Protein AF-A0A7S3HA80-F1 (afdb_monomer)

Organism: NCBI:txid89044

pLDDT: mean 84.71, std 11.65, range [43.5, 95.69]

Nearest PDB structures (foldseek):
  8s09-assembly1_D  TM=9.496E-01  e=5.237E-13  Homo sapiens
  9caq-assembly1_D  TM=9.608E-01  e=1.844E-12  Homo sapiens
  8s0d-assembly1_5  TM=9.332E-01  e=2.048E-12  Homo sapiens
  8w0f-assembly1_D  TM=9.531E-01  e=4.741E-12  Homo sapiens
  8s0a-assembly1_5  TM=9.391E-01  e=2.662E-12  Homo sapiens

Radius of gyration: 21.53 Å; Cα contacts (8 Å, |Δi|>4): 267; chains: 1; bounding box: 38×29×68 Å

InterPro domains:
  IPR012340 Nucleic acid-binding, OB-fold [G3DSA:2.40.50.140] (12-143)
  IPR012340 Nucleic acid-binding, OB-fold [SSF50249] (5-145)
  IPR031327 Mini-chromosome maintenance protein [PTHR11630] (8-143)
  IPR033762 MCM OB domain [PF17207] (12-144)

Sequence (146 aa):
EGTFGTMKPVMIRDLTSTEVEKLVVVQGIVISVKKAKHKARKVTLRCSNCENMKEIMVPDGYCAAHIPSACDGRNVGLEKCPSNPFVIQDDLCEYVDDQTLKLQELPEHVPVGEMPRSFDLHVHNQMVDKCVPGTRLTAIGCFCAT

Secondary structure (DSSP, 8-state):
----SSPPPBPGGG--GGGTTSEEEEEEEEEEEPPPEEEEEEEEEEETTT--EEEEEPPSSSPPP---SS-----SSSPPPPSS-EEE-GGG-EEEEEEEEEEE--GGGSPTTSPPPEEEEEEEGGGTT---TT-EEEEEEE----

Mean predicted aligned error: 8.17 Å

Structure (mmCIF, N/CA/C/O backbone):
data_AF-A0A7S3HA80-F1
#
_entry.id   AF-A0A7S3HA80-F1
#
loop_
_atom_site.group_PDB
_atom_site.id
_atom_site.type_symbol
_atom_site.label_atom_id
_atom_site.label_alt_id
_atom_site.label_comp_id
_atom_site.label_asym_id
_atom_site.label_entity_id
_atom_site.label_seq_id
_atom_site.pdbx_PDB_ins_code
_atom_site.Cartn_x
_atom_site.Cartn_y
_atom_site.Cartn_z
_atom_site.occupancy
_atom_site.B_iso_or_equiv
_atom_site.auth_seq_id
_atom_site.auth_comp_id
_atom_site.auth_asym_id
_atom_site.auth_atom_id
_atom_site.pdbx_PDB_model_num
ATOM 1 N N . GLU A 1 1 ? 1.312 6.088 -26.028 1.00 43.50 1 GLU A N 1
ATOM 2 C CA . GLU A 1 1 ? 2.232 6.474 -24.940 1.00 43.50 1 GLU A CA 1
ATOM 3 C C . GLU A 1 1 ? 1.579 7.605 -24.161 1.00 43.50 1 GLU A C 1
ATOM 5 O O . GLU A 1 1 ? 1.412 8.691 -24.697 1.00 43.50 1 GLU A O 1
ATOM 10 N N . GLY A 1 2 ? 1.018 7.305 -22.989 1.00 46.81 2 GLY A N 1
ATOM 11 C CA . GLY A 1 2 ? 0.184 8.253 -22.246 1.00 46.81 2 GLY A CA 1
ATOM 12 C C . GLY A 1 2 ? 1.027 9.129 -21.328 1.00 46.81 2 GLY A C 1
ATOM 13 O O . GLY A 1 2 ? 1.369 8.698 -20.230 1.00 46.81 2 GLY A O 1
ATOM 14 N N . THR A 1 3 ? 1.355 10.341 -21.765 1.00 47.34 3 THR A N 1
ATOM 15 C CA . THR A 1 3 ? 1.912 11.397 -20.912 1.00 47.34 3 THR A CA 1
ATOM 16 C C . THR A 1 3 ? 0.792 12.015 -20.076 1.00 47.34 3 THR A C 1
ATOM 18 O O . THR A 1 3 ? 0.037 12.869 -20.538 1.00 47.34 3 THR A O 1
ATOM 21 N N . PHE A 1 4 ? 0.657 11.570 -18.827 1.00 46.25 4 PHE A N 1
ATOM 22 C CA . PHE A 1 4 ? -0.139 12.279 -17.824 1.00 46.25 4 PHE A CA 1
ATOM 23 C C . PHE A 1 4 ? 0.705 13.441 -17.274 1.00 46.25 4 PHE A C 1
ATOM 25 O O . PHE A 1 4 ? 1.493 13.275 -16.346 1.00 46.25 4 PHE A O 1
ATOM 32 N N . GLY A 1 5 ? 0.570 14.618 -17.889 1.00 57.09 5 GLY A N 1
ATOM 33 C CA . GLY A 1 5 ? 1.328 15.818 -17.521 1.00 57.09 5 GLY A CA 1
ATOM 34 C C . GLY A 1 5 ? 2.774 15.845 -18.037 1.00 57.09 5 GLY A C 1
ATOM 35 O O . GLY A 1 5 ? 3.227 14.963 -18.763 1.00 57.09 5 GLY A O 1
ATOM 36 N N . THR A 1 6 ? 3.503 16.904 -17.679 1.00 61.09 6 THR A N 1
ATOM 37 C CA . THR A 1 6 ? 4.878 17.221 -18.119 1.00 61.09 6 THR A CA 1
ATOM 38 C C . THR A 1 6 ? 5.961 16.275 -17.576 1.00 61.09 6 THR A C 1
ATOM 40 O O . THR A 1 6 ? 7.134 16.446 -17.907 1.00 61.09 6 THR A O 1
ATOM 43 N N . MET A 1 7 ? 5.606 15.298 -16.734 1.00 74.00 7 MET A N 1
ATOM 44 C CA . MET A 1 7 ? 6.551 14.372 -16.103 1.00 74.00 7 MET A CA 1
ATOM 45 C C . MET A 1 7 ? 6.757 13.120 -16.957 1.00 74.00 7 M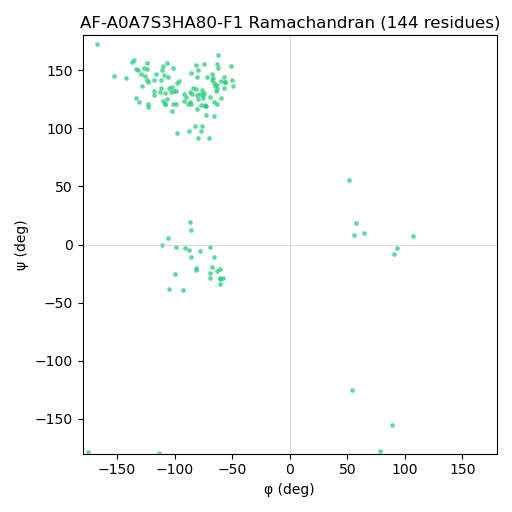ET A C 1
ATOM 47 O O . MET A 1 7 ? 5.808 12.443 -17.348 1.00 74.00 7 MET A O 1
ATOM 51 N N . LYS A 1 8 ? 8.023 12.808 -17.244 1.00 83.50 8 LYS A N 1
ATOM 52 C CA . LYS A 1 8 ? 8.407 11.615 -18.003 1.00 83.50 8 LYS A CA 1
ATOM 53 C C . LYS A 1 8 ? 8.408 10.379 -17.095 1.00 83.50 8 LYS A C 1
ATOM 55 O O . LYS A 1 8 ? 8.793 10.504 -15.932 1.00 83.50 8 LYS A O 1
ATOM 60 N N . PRO A 1 9 ? 8.012 9.203 -17.613 1.00 85.12 9 PRO A N 1
ATOM 61 C CA . PRO A 1 9 ? 8.122 7.959 -16.867 1.00 85.12 9 PRO A CA 1
ATOM 62 C C . PRO A 1 9 ? 9.596 7.634 -16.598 1.00 85.12 9 PRO A C 1
ATOM 64 O O . PRO A 1 9 ? 10.429 7.702 -17.502 1.00 85.12 9 PRO A O 1
ATOM 67 N N . VAL A 1 10 ? 9.900 7.297 -15.350 1.00 87.94 10 VAL A N 1
ATOM 68 C CA . VAL A 1 10 ? 11.223 6.871 -14.885 1.00 87.94 10 VAL A CA 1
ATOM 69 C C . VAL A 1 10 ? 11.264 5.345 -14.881 1.00 87.94 10 VAL A C 1
ATOM 71 O O . VAL A 1 10 ? 10.275 4.685 -14.544 1.00 87.94 10 VAL A O 1
ATOM 74 N N . MET A 1 11 ? 12.400 4.770 -15.278 1.00 86.88 11 MET A N 1
ATOM 75 C CA . MET A 1 11 ? 12.595 3.325 -15.206 1.00 86.88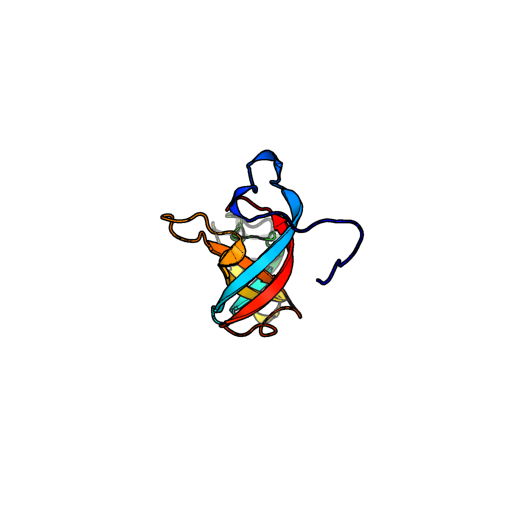 11 MET A CA 1
ATOM 76 C C . MET A 1 11 ? 12.767 2.902 -13.748 1.00 86.88 11 MET A C 1
ATOM 78 O O . MET A 1 11 ? 13.411 3.583 -12.959 1.00 86.88 11 MET A O 1
ATOM 82 N N . ILE A 1 12 ? 12.241 1.734 -13.391 1.00 87.12 12 ILE A N 1
ATOM 83 C CA . ILE A 1 12 ? 12.304 1.212 -12.014 1.00 87.12 12 ILE A CA 1
ATOM 84 C C . ILE A 1 12 ? 13.756 1.029 -11.547 1.00 87.12 12 ILE A C 1
ATOM 86 O O . ILE A 1 12 ? 14.057 1.185 -10.368 1.00 87.12 12 ILE A O 1
ATOM 90 N N . ARG A 1 13 ? 14.670 0.755 -12.481 1.00 86.75 13 ARG A N 1
ATOM 91 C CA . ARG A 1 13 ? 16.113 0.622 -12.235 1.00 86.75 13 ARG A CA 1
ATOM 92 C C . ARG A 1 13 ? 16.797 1.937 -11.885 1.00 86.75 13 ARG A C 1
ATOM 94 O O . ARG A 1 13 ? 17.786 1.904 -11.160 1.00 86.75 13 ARG A O 1
ATOM 101 N N . ASP A 1 14 ? 16.265 3.047 -12.387 1.00 88.50 14 ASP A N 1
ATOM 102 C CA . ASP A 1 14 ? 16.821 4.389 -12.210 1.00 88.50 14 ASP A CA 1
ATOM 103 C C . ASP A 1 14 ? 16.312 5.057 -10.924 1.00 88.50 14 ASP A C 1
ATOM 105 O O . ASP A 1 14 ? 16.752 6.151 -10.583 1.00 88.50 14 ASP A O 1
ATOM 109 N N . LEU A 1 15 ? 15.391 4.413 -10.195 1.00 87.69 15 LEU A N 1
ATOM 110 C CA . LEU A 1 15 ? 14.931 4.887 -8.893 1.00 87.69 15 LEU A CA 1
ATOM 111 C C . LEU A 1 15 ? 16.026 4.662 -7.848 1.00 87.69 15 LEU A C 1
ATOM 113 O O . LEU A 1 15 ? 16.336 3.528 -7.471 1.00 87.69 15 LEU A O 1
ATOM 117 N N . THR A 1 16 ? 16.601 5.757 -7.364 1.00 88.81 16 THR A N 1
ATOM 118 C CA . THR A 1 16 ? 17.634 5.771 -6.329 1.00 88.81 16 THR A CA 1
ATOM 119 C C . THR A 1 16 ? 17.117 6.431 -5.050 1.00 88.81 16 THR A C 1
ATOM 121 O O . THR A 1 16 ? 15.969 6.866 -4.951 1.00 88.81 16 THR A O 1
ATOM 124 N N . SER A 1 17 ? 17.974 6.522 -4.032 1.00 89.00 17 SER A N 1
ATOM 125 C CA . SER A 1 17 ? 17.663 7.231 -2.785 1.00 89.00 17 SER A CA 1
ATOM 126 C C . SER A 1 17 ? 17.360 8.720 -2.996 1.00 89.00 17 SER A C 1
ATOM 128 O O . SER A 1 17 ? 16.700 9.334 -2.162 1.00 89.00 17 SER A O 1
ATOM 130 N N . THR A 1 18 ? 17.808 9.302 -4.110 1.00 89.19 18 THR A N 1
ATOM 131 C CA . THR A 1 18 ? 17.578 10.713 -4.448 1.00 89.19 18 THR A CA 1
ATOM 132 C C . THR A 1 18 ? 16.111 10.995 -4.774 1.00 89.19 18 THR A C 1
ATOM 134 O O . THR A 1 18 ? 15.656 12.133 -4.638 1.00 89.19 18 THR A O 1
ATOM 137 N N . GLU A 1 19 ? 15.364 9.979 -5.205 1.00 87.44 19 GLU A N 1
ATOM 138 C CA . GLU A 1 19 ? 13.954 10.069 -5.584 1.00 87.44 19 GLU A CA 1
ATOM 139 C C . GLU A 1 19 ? 13.000 9.788 -4.414 1.00 87.44 19 GLU A C 1
ATOM 141 O O . GLU A 1 19 ? 11.787 9.898 -4.578 1.00 87.44 19 GLU A O 1
ATOM 146 N N . VAL A 1 20 ? 13.521 9.439 -3.233 1.00 91.00 20 VAL A N 1
ATOM 147 C CA . VAL A 1 20 ? 12.697 9.141 -2.054 1.00 91.00 20 VAL A CA 1
ATOM 148 C C . VAL A 1 20 ? 11.958 10.407 -1.605 1.00 91.00 20 VAL A C 1
ATOM 150 O O . VAL A 1 20 ? 12.499 11.510 -1.655 1.00 91.00 20 VAL A O 1
ATOM 153 N N . GLU A 1 21 ? 10.693 10.238 -1.225 1.00 88.69 21 GLU A N 1
ATOM 154 C CA . GLU A 1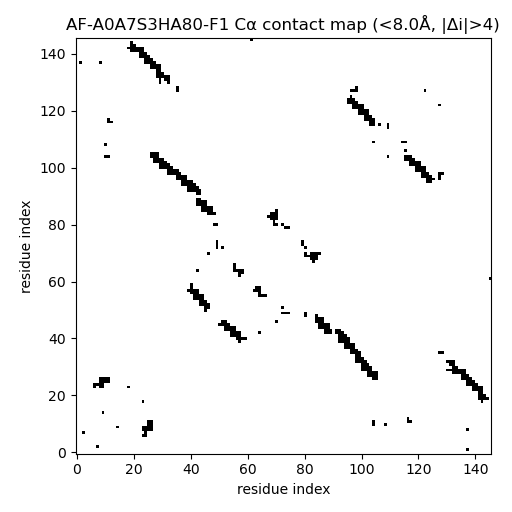 21 ? 9.723 11.295 -0.893 1.00 88.69 21 GLU A CA 1
ATOM 155 C C . GLU A 1 21 ? 9.338 12.222 -2.061 1.00 88.69 21 GLU A C 1
ATOM 157 O O . GLU A 1 21 ? 8.653 13.228 -1.862 1.00 88.69 21 GLU A O 1
ATOM 162 N N . LYS A 1 22 ? 9.731 11.892 -3.300 1.00 89.44 22 LYS A N 1
ATOM 163 C CA . LYS A 1 22 ? 9.347 12.655 -4.496 1.00 89.44 22 LYS A CA 1
ATOM 164 C C . LYS A 1 22 ? 8.221 11.972 -5.262 1.00 89.44 22 LYS A C 1
ATOM 166 O O . LYS A 1 22 ? 8.077 10.749 -5.262 1.00 89.44 22 LYS A O 1
ATOM 171 N N . LEU A 1 23 ? 7.435 12.793 -5.958 1.00 91.12 23 LEU A N 1
ATOM 172 C CA . LEU A 1 23 ? 6.425 12.321 -6.896 1.00 91.12 23 LEU A CA 1
ATOM 173 C C . LEU A 1 23 ? 7.114 11.806 -8.164 1.00 91.12 23 LEU A C 1
ATOM 175 O O . LEU A 1 23 ? 7.791 12.568 -8.857 1.00 91.12 23 LEU A O 1
ATOM 179 N N . VAL A 1 24 ? 6.925 10.526 -8.465 1.00 91.94 24 VAL A N 1
ATOM 180 C CA . VAL A 1 24 ? 7.501 9.858 -9.633 1.00 91.94 24 VAL A CA 1
ATOM 181 C C . VAL A 1 24 ? 6.406 9.230 -10.485 1.00 91.94 24 VAL A C 1
ATOM 183 O O . VAL A 1 24 ? 5.350 8.827 -9.992 1.00 91.94 24 VAL A O 1
ATOM 186 N N . VAL A 1 25 ? 6.673 9.145 -11.785 1.00 92.25 25 VAL A N 1
ATOM 187 C CA . VAL A 1 25 ? 5.834 8.428 -12.747 1.00 92.25 25 VAL A CA 1
ATOM 188 C C . VAL A 1 25 ? 6.567 7.153 -13.129 1.00 92.25 25 VAL A C 1
ATOM 190 O O . VAL A 1 25 ? 7.712 7.217 -13.567 1.00 92.25 25 VAL A O 1
ATOM 193 N N . VAL A 1 26 ? 5.921 6.002 -12.980 1.00 91.69 26 VAL A N 1
ATOM 194 C CA . VAL A 1 26 ? 6.517 4.685 -13.242 1.00 91.69 26 VAL A CA 1
ATOM 195 C C . VAL A 1 26 ? 5.617 3.865 -14.154 1.00 91.69 26 VAL A C 1
ATOM 197 O O . VAL A 1 26 ? 4.390 3.968 -14.104 1.00 91.69 26 VAL A O 1
ATOM 200 N N . GLN A 1 27 ? 6.229 3.044 -15.001 1.00 91.44 27 GLN A N 1
ATOM 201 C CA . GLN A 1 27 ? 5.527 2.172 -15.940 1.00 91.44 27 GLN A CA 1
ATOM 202 C C . GLN A 1 27 ? 5.935 0.723 -15.733 1.00 91.44 27 GLN A C 1
ATOM 204 O O . GLN A 1 27 ? 7.110 0.421 -15.517 1.00 91.44 27 GLN A O 1
ATOM 209 N N . GLY A 1 28 ? 4.958 -0.174 -15.814 1.00 92.44 28 GLY A N 1
ATOM 210 C CA . GLY A 1 28 ? 5.200 -1.586 -15.571 1.00 92.44 28 GLY A CA 1
ATOM 211 C C . GLY A 1 28 ? 3.992 -2.471 -15.830 1.00 92.44 28 GLY A C 1
ATOM 212 O O . GLY A 1 28 ? 2.919 -2.012 -16.234 1.00 92.44 28 GLY A O 1
ATOM 213 N N . ILE A 1 29 ? 4.187 -3.762 -15.583 1.00 94.44 29 ILE A N 1
ATOM 214 C CA . ILE A 1 29 ? 3.160 -4.800 -15.678 1.00 94.44 29 ILE A CA 1
ATOM 215 C C . ILE A 1 29 ? 2.802 -5.255 -14.269 1.00 94.44 29 ILE A C 1
ATOM 217 O O . ILE A 1 29 ? 3.683 -5.583 -13.475 1.00 94.44 29 ILE A O 1
ATOM 221 N N . VAL A 1 30 ? 1.513 -5.303 -13.945 1.00 95.69 30 VAL A N 1
ATOM 222 C CA . VAL A 1 30 ? 1.056 -5.869 -12.671 1.00 95.69 30 VAL A CA 1
ATOM 223 C C . VAL A 1 30 ? 1.200 -7.382 -12.735 1.00 95.69 30 VAL A C 1
ATOM 225 O O . VAL A 1 30 ? 0.561 -8.024 -13.559 1.00 95.69 30 VAL A O 1
ATOM 228 N N . ILE A 1 31 ? 2.008 -7.970 -11.859 1.00 95.31 31 ILE A N 1
ATOM 229 C CA . ILE A 1 31 ? 2.213 -9.428 -11.821 1.00 95.31 31 ILE A CA 1
ATOM 230 C C . ILE A 1 31 ? 1.400 -10.114 -10.732 1.00 95.31 31 ILE A C 1
ATOM 232 O O . ILE A 1 31 ? 1.073 -11.293 -10.841 1.00 95.31 31 ILE A O 1
ATOM 236 N N . SER A 1 32 ? 1.056 -9.387 -9.674 1.00 95.25 32 SER A N 1
ATOM 237 C CA . SER A 1 32 ? 0.250 -9.919 -8.584 1.00 95.25 32 SER A CA 1
ATOM 238 C C . SER A 1 32 ? -0.530 -8.802 -7.913 1.00 95.25 32 SER A C 1
ATOM 240 O O . SER A 1 32 ? -0.044 -7.681 -7.780 1.00 95.25 32 SER A O 1
ATOM 242 N N . VAL A 1 33 ? -1.739 -9.127 -7.477 1.00 95.44 33 VAL A N 1
ATOM 243 C CA . VAL A 1 33 ? -2.635 -8.229 -6.757 1.00 95.44 33 VAL A CA 1
ATOM 244 C C . VAL A 1 33 ? -2.972 -8.912 -5.441 1.00 95.44 33 VAL A C 1
ATOM 246 O O . VAL A 1 33 ? -3.513 -10.020 -5.442 1.00 95.44 33 VAL A O 1
ATOM 249 N N . LYS A 1 34 ? -2.610 -8.297 -4.310 1.00 94.69 34 LYS A N 1
ATOM 250 C CA . LYS A 1 34 ? -3.038 -8.799 -2.998 1.00 94.69 34 LYS A CA 1
ATOM 251 C C . LYS A 1 34 ? -4.517 -8.468 -2.790 1.00 94.69 34 LYS A C 1
ATOM 253 O O . LYS A 1 34 ? -5.044 -7.521 -3.372 1.00 94.69 34 LYS A O 1
ATOM 258 N N . LYS A 1 35 ? -5.189 -9.249 -1.943 1.00 93.56 35 LYS A N 1
ATOM 259 C CA . LYS A 1 35 ? -6.572 -8.957 -1.544 1.00 93.56 35 LYS A CA 1
ATOM 260 C C . LYS A 1 35 ? -6.637 -7.591 -0.862 1.00 93.56 35 LYS A C 1
ATOM 262 O O . LYS A 1 35 ? -5.738 -7.262 -0.084 1.00 93.56 35 LYS A O 1
ATOM 267 N N . ALA A 1 36 ? -7.691 -6.835 -1.156 1.00 93.50 36 ALA A N 1
ATOM 268 C CA . ALA A 1 36 ? -8.000 -5.605 -0.447 1.00 93.50 36 ALA A CA 1
ATOM 269 C C . ALA A 1 36 ? -8.138 -5.882 1.057 1.00 93.50 36 ALA A C 1
ATOM 271 O O . ALA A 1 36 ? -8.674 -6.918 1.468 1.00 93.50 36 ALA A O 1
ATOM 272 N N . LYS A 1 37 ? -7.615 -4.970 1.872 1.00 92.31 37 LYS A N 1
ATOM 273 C CA . LYS A 1 37 ? -7.705 -5.005 3.332 1.00 92.31 37 LYS A CA 1
ATOM 274 C C . LYS A 1 37 ? -8.140 -3.636 3.838 1.00 92.31 37 LYS A C 1
ATOM 276 O O . LYS A 1 37 ? -7.799 -2.615 3.249 1.00 92.31 37 LYS A O 1
ATOM 281 N N . HIS A 1 38 ? -8.840 -3.612 4.963 1.00 90.88 38 HIS A N 1
ATOM 282 C CA . HIS A 1 38 ? -9.198 -2.364 5.625 1.00 90.88 38 HIS A CA 1
ATOM 283 C C . HIS A 1 38 ? -8.078 -1.962 6.588 1.00 90.88 38 HIS A C 1
ATOM 285 O O . HIS A 1 38 ? -7.725 -2.716 7.499 1.00 90.88 38 HIS A O 1
ATOM 291 N N . LYS A 1 39 ? -7.498 -0.780 6.381 1.00 89.12 39 LYS A N 1
ATOM 292 C CA . LYS A 1 39 ? -6.528 -0.162 7.290 1.00 89.12 39 LYS A CA 1
ATOM 293 C C . LYS A 1 39 ? -7.249 0.891 8.129 1.00 89.12 39 LYS A C 1
ATOM 295 O O . LYS A 1 39 ? -7.970 1.722 7.591 1.00 89.12 39 LYS A O 1
ATOM 300 N N . ALA A 1 40 ? -7.044 0.890 9.444 1.00 90.00 40 ALA A N 1
ATOM 301 C CA . ALA A 1 40 ? -7.563 1.959 10.293 1.00 90.00 40 ALA A CA 1
ATOM 302 C C . ALA A 1 40 ? -6.815 3.272 10.007 1.00 90.00 40 ALA A C 1
ATOM 304 O O . ALA A 1 40 ? -5.585 3.310 10.054 1.00 90.00 40 ALA A O 1
ATOM 305 N N . ARG A 1 41 ? -7.563 4.339 9.719 1.00 89.88 41 ARG A N 1
ATOM 306 C CA . ARG A 1 41 ? -7.072 5.720 9.580 1.00 89.88 41 ARG A CA 1
ATOM 307 C C . ARG A 1 41 ? -7.176 6.467 10.906 1.00 89.88 41 ARG A C 1
ATOM 309 O O . ARG A 1 41 ? -6.272 7.215 11.276 1.00 89.88 41 ARG A O 1
ATOM 316 N N . LYS A 1 42 ? -8.262 6.228 11.638 1.00 91.12 42 LYS A N 1
ATOM 317 C CA . LYS A 1 42 ? -8.524 6.808 12.954 1.00 91.12 42 LYS A CA 1
ATOM 318 C C . LYS A 1 42 ? -8.926 5.693 13.906 1.00 91.12 42 LYS A C 1
ATOM 320 O O . LYS A 1 42 ? -9.880 4.970 13.634 1.00 91.12 42 LYS A O 1
ATOM 325 N N . VAL A 1 43 ? -8.188 5.556 15.001 1.00 91.88 43 VAL A N 1
ATOM 326 C CA . VAL A 1 43 ? -8.462 4.571 16.050 1.00 91.88 43 VAL A CA 1
ATOM 327 C C . VAL A 1 43 ? -8.976 5.301 17.280 1.00 91.88 43 VAL A C 1
ATOM 329 O O . VAL A 1 43 ? -8.282 6.156 17.833 1.00 91.88 43 VAL A O 1
ATOM 332 N N . THR A 1 44 ? -10.179 4.948 17.714 1.00 91.75 44 THR A N 1
ATOM 333 C CA . THR A 1 44 ? -10.792 5.487 18.929 1.00 91.75 44 THR A CA 1
ATOM 334 C C . THR A 1 44 ? -10.604 4.491 20.067 1.00 91.75 44 THR A C 1
ATOM 336 O O . THR A 1 44 ? -11.010 3.331 19.987 1.00 91.75 44 THR A O 1
ATOM 339 N N . LEU A 1 45 ? -9.946 4.938 21.130 1.00 90.25 45 LEU A N 1
ATOM 340 C CA . LEU A 1 45 ? -9.684 4.164 22.335 1.00 90.25 45 LEU A CA 1
ATOM 341 C C . LEU A 1 45 ? -10.613 4.626 23.448 1.00 90.25 45 LEU A C 1
ATOM 343 O O . LEU A 1 45 ? -10.707 5.823 23.708 1.00 90.25 45 LEU A O 1
ATOM 347 N N . ARG A 1 46 ? -11.222 3.689 24.167 1.00 89.81 46 ARG A N 1
ATOM 348 C CA . ARG A 1 46 ? -11.996 3.956 25.380 1.00 89.81 46 ARG A CA 1
ATOM 349 C C . ARG A 1 46 ? -11.283 3.354 26.582 1.00 89.81 46 ARG A C 1
ATOM 351 O O . ARG A 1 46 ? -10.878 2.196 26.554 1.00 89.81 46 ARG A O 1
ATOM 358 N N . CYS A 1 47 ? -11.116 4.131 27.646 1.00 86.94 47 CYS A N 1
ATOM 359 C CA . CYS A 1 47 ? -10.600 3.607 28.907 1.00 86.94 47 CYS A CA 1
ATOM 360 C C . CYS A 1 47 ? -11.685 2.805 29.640 1.00 86.94 47 CYS A C 1
ATOM 362 O O . CYS A 1 47 ? -12.766 3.335 29.888 1.00 86.94 47 CYS A O 1
ATOM 364 N N . SER A 1 48 ? -11.387 1.576 30.064 1.00 84.56 48 SER A N 1
ATOM 365 C CA . SER A 1 48 ? -12.346 0.734 30.800 1.00 84.56 48 SER A CA 1
ATOM 366 C C . SER A 1 48 ? -12.702 1.255 32.196 1.00 84.56 48 SER A C 1
ATOM 368 O O . SER A 1 48 ? -13.704 0.833 32.756 1.00 84.56 48 SER A O 1
ATOM 370 N N . ASN A 1 49 ? -11.879 2.137 32.780 1.00 82.44 49 ASN A N 1
ATOM 371 C CA . ASN A 1 49 ? -12.026 2.563 34.177 1.00 82.44 49 ASN A CA 1
ATOM 372 C C . ASN A 1 49 ? -12.602 3.980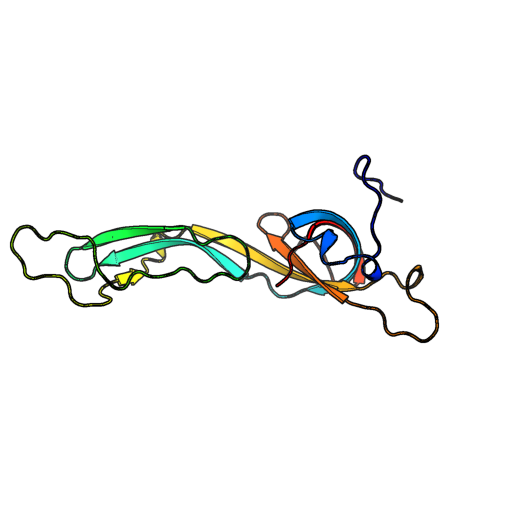 34.339 1.00 82.44 49 ASN A C 1
ATOM 374 O O . ASN A 1 49 ? -13.367 4.228 35.260 1.00 82.44 49 ASN A O 1
ATOM 378 N N . CYS A 1 50 ? -12.213 4.924 33.475 1.00 80.75 50 CYS A N 1
ATOM 379 C CA . CYS A 1 50 ? -12.697 6.314 33.516 1.00 80.75 50 CYS A CA 1
ATOM 380 C C . CYS A 1 50 ? -13.609 6.679 32.343 1.00 80.75 50 CYS A C 1
ATOM 382 O O . CYS A 1 50 ? -14.018 7.829 32.229 1.00 80.75 50 CYS A O 1
ATOM 384 N N . GLU A 1 51 ? -13.850 5.733 31.430 1.00 84.12 51 GLU A N 1
ATOM 385 C CA . GLU A 1 51 ? -14.637 5.903 30.203 1.00 84.12 51 GLU A CA 1
ATOM 386 C C . GLU A 1 51 ? -14.172 7.022 29.260 1.00 84.12 51 GLU A C 1
ATOM 388 O O . GLU A 1 51 ? -14.815 7.289 28.247 1.00 84.12 51 GLU A O 1
ATOM 393 N N . ASN A 1 52 ? -13.020 7.636 29.537 1.00 84.88 52 ASN A N 1
ATOM 394 C CA . ASN A 1 52 ? -12.457 8.670 28.688 1.00 84.88 52 ASN A CA 1
ATOM 395 C C . ASN A 1 52 ? -12.116 8.096 27.307 1.00 84.88 52 ASN A C 1
ATOM 397 O O . ASN A 1 52 ? -11.496 7.029 27.205 1.00 84.88 52 ASN A O 1
ATOM 401 N N . MET A 1 53 ? -12.497 8.828 26.262 1.00 86.38 53 MET A N 1
ATOM 402 C CA . MET A 1 53 ? -12.215 8.473 24.877 1.00 86.38 53 MET A CA 1
ATOM 403 C C . MET A 1 53 ? -10.989 9.234 24.379 1.00 86.38 53 MET A C 1
ATOM 405 O O . MET A 1 53 ? -10.812 10.418 24.666 1.00 86.38 53 MET A O 1
ATOM 409 N N . LYS A 1 54 ? -10.131 8.550 23.627 1.00 86.69 54 LYS A N 1
ATOM 410 C CA . LYS A 1 54 ? -8.938 9.124 23.012 1.00 86.69 54 LYS A CA 1
ATOM 411 C C . LYS A 1 54 ? -8.854 8.686 21.565 1.00 86.69 54 LYS A C 1
ATOM 413 O O . LYS A 1 54 ? -8.859 7.498 21.268 1.00 86.69 54 LYS A O 1
ATOM 418 N N . GLU A 1 55 ? -8.736 9.655 20.677 1.00 89.62 55 GLU A N 1
ATOM 419 C CA . GLU A 1 55 ? -8.622 9.413 19.246 1.00 89.62 55 GLU A CA 1
ATOM 420 C C . GLU A 1 55 ? -7.153 9.489 18.826 1.00 89.62 55 GLU A C 1
ATOM 422 O O . GLU A 1 55 ? -6.433 10.419 19.197 1.00 89.62 55 GLU A O 1
ATOM 427 N N . ILE A 1 56 ? -6.701 8.500 18.059 1.00 89.31 56 ILE A N 1
ATOM 428 C CA . ILE A 1 56 ? -5.341 8.424 17.528 1.00 89.31 56 ILE A CA 1
ATOM 429 C C . ILE A 1 56 ? -5.434 8.314 16.011 1.00 89.31 56 ILE A C 1
ATOM 431 O O . ILE A 1 56 ? -6.031 7.376 15.480 1.00 89.31 56 ILE A O 1
ATOM 435 N N . MET A 1 57 ? -4.826 9.268 15.307 1.00 88.38 57 MET A N 1
ATOM 436 C CA . MET A 1 57 ? -4.633 9.160 13.864 1.00 88.38 57 MET A CA 1
ATOM 437 C C . MET A 1 57 ? -3.470 8.220 13.568 1.00 88.38 57 MET A C 1
ATOM 439 O O . MET A 1 57 ? -2.379 8.365 14.125 1.00 88.38 57 MET A O 1
ATOM 443 N N . VAL A 1 58 ? -3.716 7.255 12.689 1.00 86.81 58 VAL A N 1
ATOM 444 C CA . VAL A 1 58 ? -2.692 6.329 12.215 1.00 86.81 58 VAL A CA 1
ATOM 445 C C . VAL A 1 58 ? -1.985 6.984 11.034 1.00 86.81 58 VAL A C 1
ATOM 447 O O . VAL A 1 58 ? -2.659 7.340 10.066 1.00 86.81 58 VAL A O 1
ATOM 450 N N . PRO A 1 59 ? -0.654 7.159 11.082 1.00 81.00 59 PRO A N 1
ATOM 451 C CA . PRO A 1 59 ? 0.067 7.705 9.947 1.00 81.00 59 PRO A CA 1
ATOM 452 C C . PRO A 1 59 ? -0.049 6.804 8.710 1.00 81.00 59 PRO A C 1
ATOM 454 O O . PRO A 1 59 ? -0.216 5.575 8.785 1.00 81.00 59 PRO A O 1
ATOM 457 N N . ASP A 1 60 ? 0.043 7.438 7.545 1.00 71.94 60 ASP A N 1
ATOM 458 C CA . ASP A 1 60 ? 0.081 6.743 6.264 1.00 71.94 60 ASP A CA 1
ATOM 459 C C . ASP A 1 60 ? 1.341 5.857 6.163 1.00 71.94 60 ASP A C 1
ATOM 461 O O . ASP A 1 60 ? 2.328 6.052 6.872 1.00 71.94 60 ASP A O 1
ATOM 465 N N . GLY A 1 61 ? 1.286 4.814 5.331 1.00 69.69 61 GLY A N 1
ATOM 466 C CA . GLY A 1 61 ? 2.361 3.815 5.221 1.00 69.69 61 GLY A CA 1
ATOM 467 C C . GLY A 1 61 ? 2.244 2.633 6.196 1.00 69.69 61 GLY A C 1
ATOM 468 O O . GLY A 1 61 ? 1.149 2.268 6.627 1.00 69.69 61 GLY A O 1
ATOM 469 N N . TYR A 1 62 ? 3.368 1.993 6.519 1.00 67.06 62 TYR A N 1
ATOM 470 C CA . TYR A 1 62 ? 3.438 0.748 7.305 1.00 67.06 62 TYR A CA 1
ATOM 471 C C . TYR A 1 62 ? 3.480 0.954 8.829 1.00 67.06 62 TYR A C 1
ATOM 473 O O . TYR A 1 62 ? 3.881 0.066 9.580 1.00 67.06 62 TYR A O 1
ATOM 481 N N . CYS A 1 63 ? 3.070 2.123 9.308 1.00 69.00 63 CYS A N 1
ATOM 482 C CA . CYS A 1 63 ? 3.153 2.462 10.720 1.00 69.00 63 CYS A CA 1
ATOM 483 C C . CYS A 1 63 ? 1.954 1.918 11.509 1.00 69.00 63 CYS A C 1
ATOM 485 O O . CYS A 1 63 ? 0.798 2.059 11.102 1.00 69.00 63 CYS A O 1
ATOM 487 N N . ALA A 1 64 ? 2.234 1.321 12.668 1.00 74.56 64 ALA A N 1
ATOM 488 C CA . ALA A 1 64 ? 1.211 0.916 13.623 1.00 74.56 64 ALA A CA 1
ATOM 489 C C . ALA A 1 64 ? 0.732 2.118 14.453 1.00 74.56 64 ALA A C 1
ATOM 491 O O . ALA A 1 64 ? 1.497 3.041 14.737 1.00 74.56 64 ALA A O 1
ATOM 492 N N . ALA A 1 65 ? -0.531 2.088 14.880 1.00 77.31 65 ALA A N 1
ATOM 493 C CA . ALA A 1 65 ? -1.042 3.044 15.854 1.00 77.31 65 ALA A CA 1
ATOM 494 C C . ALA A 1 65 ? -0.283 2.872 17.179 1.00 77.31 65 ALA A C 1
ATOM 496 O O . ALA A 1 65 ? -0.295 1.789 17.768 1.00 77.31 65 ALA A O 1
ATOM 497 N N . HIS A 1 66 ? 0.375 3.927 17.661 1.00 81.12 66 HIS A N 1
ATOM 498 C CA . HIS A 1 66 ? 1.057 3.880 18.949 1.00 81.12 66 HIS A CA 1
ATOM 499 C C . HIS A 1 66 ? 0.051 4.126 20.078 1.00 81.12 66 HIS A C 1
ATOM 501 O O . HIS A 1 66 ? -0.351 5.262 20.333 1.00 81.12 66 HIS A O 1
ATOM 507 N N . ILE A 1 67 ? -0.362 3.054 20.753 1.00 83.38 67 ILE A N 1
ATOM 508 C CA . ILE A 1 67 ? -1.298 3.135 21.874 1.00 83.38 67 ILE A CA 1
ATOM 509 C C . ILE A 1 67 ? -0.537 3.634 23.113 1.00 83.38 67 ILE A C 1
ATOM 511 O O . ILE A 1 67 ? 0.426 2.993 23.535 1.00 83.38 67 ILE A O 1
ATOM 515 N N . PRO A 1 68 ? -0.929 4.775 23.707 1.00 81.31 68 PRO A N 1
ATOM 516 C CA . PRO A 1 68 ? -0.278 5.289 24.902 1.00 81.31 68 PRO A CA 1
ATOM 517 C C . PRO A 1 68 ? -0.517 4.352 26.084 1.00 81.31 68 PRO A C 1
ATOM 519 O O . PRO A 1 68 ? -1.606 3.807 26.248 1.00 81.31 68 PRO A O 1
ATOM 522 N N . SER A 1 69 ? 0.492 4.204 26.941 1.00 78.88 69 SER A N 1
ATOM 523 C CA . SER A 1 69 ? 0.397 3.291 28.083 1.00 78.88 69 SER A CA 1
ATOM 524 C C . SER A 1 69 ? -0.341 3.863 29.292 1.00 78.88 69 SER A C 1
ATOM 526 O O . SER A 1 69 ? -0.825 3.123 30.146 1.00 78.88 69 SER A O 1
ATOM 528 N N . ALA A 1 70 ? -0.451 5.189 29.371 1.00 77.50 70 ALA A N 1
ATOM 529 C CA . ALA A 1 70 ? -1.127 5.886 30.455 1.00 77.50 70 ALA A CA 1
ATOM 530 C C . ALA A 1 70 ? -2.411 6.555 29.959 1.00 77.50 70 ALA A C 1
ATOM 532 O O . ALA A 1 70 ? -2.461 7.105 28.856 1.00 77.50 70 ALA A O 1
ATOM 533 N N . CYS A 1 71 ? -3.445 6.521 30.799 1.00 77.38 71 CYS A N 1
ATOM 534 C CA . CYS A 1 71 ? -4.671 7.268 30.568 1.00 77.38 71 CYS A CA 1
ATOM 535 C C . CYS A 1 71 ? -4.538 8.704 31.087 1.00 77.38 71 CYS A C 1
ATOM 537 O O . CYS A 1 71 ? -4.201 8.910 32.250 1.00 77.38 71 CYS A O 1
ATOM 539 N N . ASP A 1 72 ? -4.869 9.684 30.241 1.00 73.25 72 ASP A N 1
ATOM 540 C CA . ASP A 1 72 ? -4.897 11.113 30.597 1.00 73.25 72 ASP A CA 1
ATOM 541 C C . ASP A 1 72 ? -6.159 11.501 31.396 1.00 73.25 72 ASP A C 1
ATOM 543 O O . ASP A 1 72 ? -6.308 12.640 31.841 1.00 73.25 72 ASP A O 1
ATOM 547 N N . GLY A 1 73 ? -7.096 10.561 31.568 1.00 65.19 73 GLY A N 1
ATOM 548 C CA . GLY A 1 73 ? -8.351 10.785 32.275 1.00 65.19 73 GLY A CA 1
ATOM 549 C C . GLY A 1 73 ? -8.118 11.073 33.757 1.00 65.19 73 GLY A C 1
ATOM 550 O O . GLY A 1 73 ? -7.751 10.184 34.527 1.00 65.19 73 GLY A O 1
ATOM 551 N N . ARG A 1 74 ? -8.377 12.316 34.175 1.00 59.62 74 ARG A N 1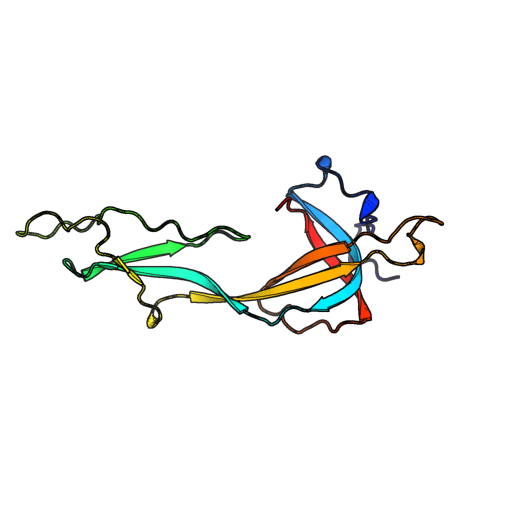
ATOM 552 C CA . ARG A 1 74 ? -8.543 12.663 35.589 1.00 59.62 74 ARG A CA 1
ATOM 553 C C . ARG A 1 74 ? -9.921 12.200 36.040 1.00 59.62 74 ARG A C 1
ATOM 555 O O . ARG A 1 74 ? -10.912 12.875 35.785 1.00 59.62 74 ARG A O 1
ATOM 562 N N . ASN A 1 75 ? -9.982 11.077 36.744 1.00 55.75 75 ASN A N 1
ATOM 563 C CA . ASN A 1 75 ? -11.160 10.780 37.547 1.00 55.75 75 ASN A CA 1
ATOM 564 C C . ASN A 1 75 ? -11.250 11.809 38.680 1.00 55.75 75 ASN A C 1
ATOM 566 O O . ASN A 1 75 ? -10.324 11.950 39.482 1.00 55.75 75 ASN A O 1
ATOM 570 N N . VAL A 1 76 ? -12.369 12.525 38.753 1.00 52.09 76 VAL A N 1
ATOM 571 C CA . VAL A 1 76 ? -12.742 13.307 39.934 1.00 52.09 76 VAL A CA 1
ATOM 572 C C . VAL A 1 76 ? -13.100 12.296 41.031 1.00 52.09 76 VAL A C 1
ATOM 574 O O . VAL A 1 76 ? -14.227 11.822 41.089 1.00 52.09 76 VAL A O 1
ATOM 577 N N . GLY A 1 77 ? -12.122 11.909 41.858 1.00 54.97 77 GLY A N 1
ATOM 578 C CA . GLY A 1 77 ? -12.360 11.144 43.092 1.00 54.97 77 GLY A CA 1
ATOM 579 C C . GLY A 1 77 ? -11.974 9.656 43.123 1.00 54.97 77 GLY A C 1
ATOM 580 O O . GLY A 1 77 ? -12.265 9.012 44.124 1.00 54.97 77 GLY A O 1
ATOM 581 N N . LEU A 1 78 ? -11.297 9.102 42.108 1.00 57.47 78 LEU A N 1
ATOM 582 C CA . LEU A 1 78 ? -10.789 7.714 42.121 1.00 57.47 78 LEU A CA 1
ATOM 583 C C . LEU A 1 78 ? -9.288 7.655 41.815 1.00 57.47 78 LEU A C 1
ATOM 585 O O . LEU A 1 78 ? -8.755 8.525 41.121 1.00 57.47 78 LEU A O 1
ATOM 589 N N . GLU A 1 79 ? -8.622 6.622 42.346 1.00 62.34 79 GLU A N 1
ATOM 590 C CA . GLU A 1 79 ? -7.200 6.336 42.129 1.00 62.34 79 GLU A CA 1
ATOM 591 C C . GLU A 1 79 ? -6.832 6.320 40.634 1.00 62.34 79 GLU A C 1
ATOM 593 O O . GLU A 1 79 ? -7.670 6.089 39.756 1.00 62.34 79 GLU A O 1
ATOM 598 N N . LYS A 1 80 ? -5.555 6.607 40.342 1.00 65.50 80 LYS A N 1
ATOM 599 C CA . LYS A 1 80 ? -5.017 6.647 38.975 1.00 65.50 80 LYS A CA 1
ATOM 600 C C . LYS A 1 80 ? -5.421 5.384 38.210 1.00 65.50 80 LYS A C 1
ATOM 602 O O . LYS A 1 80 ? -5.316 4.280 38.736 1.00 65.50 80 LYS A O 1
ATOM 607 N N . CYS A 1 81 ? -5.845 5.556 36.957 1.00 68.75 81 CYS A N 1
ATOM 608 C CA . CYS A 1 81 ? -6.168 4.421 36.098 1.00 68.75 81 CYS A CA 1
ATOM 609 C C . CYS A 1 81 ? -4.955 3.475 35.978 1.00 68.75 81 CYS A C 1
ATOM 611 O O . CYS A 1 81 ? -3.818 3.962 35.935 1.00 68.75 81 CYS A O 1
ATOM 613 N N . PRO A 1 82 ? -5.179 2.148 35.909 1.00 72.31 82 PRO A N 1
ATOM 614 C CA . PRO A 1 82 ? -4.101 1.178 35.745 1.00 72.31 82 PRO A CA 1
ATOM 615 C C . PRO A 1 82 ? -3.364 1.390 34.415 1.00 72.31 82 PRO A C 1
ATOM 617 O O . PRO A 1 82 ? -3.865 2.066 33.519 1.00 72.31 82 PRO A O 1
ATOM 620 N N . SER A 1 83 ? -2.163 0.819 34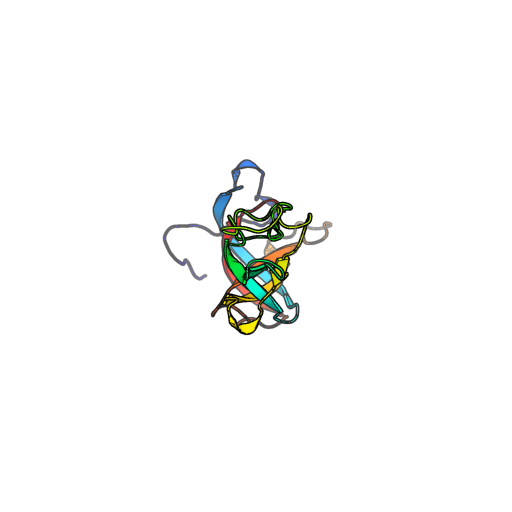.290 1.00 74.19 83 SER A N 1
ATOM 621 C CA . SER A 1 83 ? -1.386 0.857 33.043 1.00 74.19 83 SER A CA 1
ATOM 622 C C . SER A 1 83 ? -2.114 0.092 31.926 1.00 74.19 83 SER A C 1
ATOM 624 O O . SER A 1 83 ? -2.626 -0.998 32.170 1.00 74.19 83 SER A O 1
ATOM 626 N N . ASN A 1 84 ? -2.150 0.651 30.714 1.00 75.81 84 ASN A N 1
ATOM 627 C CA . ASN A 1 84 ? -2.839 0.132 29.521 1.00 75.81 84 ASN A CA 1
ATOM 628 C C . ASN A 1 84 ? -4.337 -0.232 29.712 1.00 75.81 84 ASN A C 1
ATOM 630 O O . ASN A 1 84 ? -4.737 -1.345 29.373 1.00 75.81 84 ASN A O 1
ATOM 634 N N . PRO A 1 85 ? -5.214 0.676 30.181 1.00 82.38 85 PRO A N 1
ATOM 635 C CA . PRO A 1 85 ? -6.633 0.376 30.397 1.00 82.38 85 PRO A CA 1
ATOM 636 C C . PRO A 1 85 ? -7.491 0.571 29.131 1.00 82.38 85 PRO A C 1
ATOM 638 O O . PRO A 1 85 ? -8.712 0.683 29.225 1.00 82.38 85 PRO A O 1
ATOM 641 N N . PHE A 1 86 ? -6.862 0.724 27.964 1.00 86.25 86 PHE A N 1
ATOM 642 C CA . PHE A 1 86 ? -7.528 1.116 26.729 1.00 86.25 86 PHE A CA 1
ATOM 643 C C . PHE A 1 86 ? -8.086 -0.090 25.982 1.00 86.25 86 PHE A C 1
ATOM 645 O O . PHE A 1 86 ? -7.372 -1.053 25.709 1.00 86.25 86 PHE A O 1
ATOM 652 N N . VAL A 1 87 ? -9.347 0.019 25.587 1.00 88.81 87 VAL A N 1
ATOM 653 C CA . VAL A 1 87 ? -10.025 -0.895 24.673 1.00 88.81 87 VAL A CA 1
ATOM 654 C C . VAL A 1 87 ? -10.302 -0.138 23.381 1.00 88.81 87 VAL A C 1
ATOM 656 O O . VAL A 1 87 ? -10.716 1.021 23.407 1.00 88.81 87 VAL A O 1
ATOM 659 N N . ILE A 1 88 ? -10.030 -0.773 22.244 1.00 90.50 88 ILE A N 1
ATOM 660 C CA . ILE A 1 88 ? -10.336 -0.199 20.933 1.00 90.50 88 ILE A CA 1
ATOM 661 C C . ILE A 1 88 ? -11.842 -0.315 20.720 1.00 90.50 88 ILE A C 1
ATOM 663 O O . ILE A 1 88 ? -12.390 -1.407 20.843 1.00 90.50 88 ILE A O 1
ATOM 667 N N . GLN A 1 89 ? -12.491 0.804 20.412 1.00 91.81 89 GLN A N 1
ATOM 668 C CA . GLN A 1 89 ? -13.903 0.829 20.058 1.00 91.81 89 GLN A CA 1
ATOM 669 C C . GLN A 1 89 ? -14.017 0.856 18.534 1.00 91.81 89 GLN A C 1
ATOM 671 O O . GLN A 1 89 ? -13.903 1.918 17.918 1.00 91.81 89 GLN A O 1
ATOM 676 N N . ASP A 1 90 ? -14.193 -0.318 17.930 1.00 89.81 90 ASP A N 1
ATOM 677 C CA . ASP A 1 90 ? -14.244 -0.508 16.478 1.00 89.81 90 ASP A CA 1
ATOM 678 C C . ASP A 1 90 ? -15.397 0.262 15.819 1.00 89.81 90 ASP A C 1
ATOM 680 O O . ASP A 1 90 ? -15.192 0.848 14.757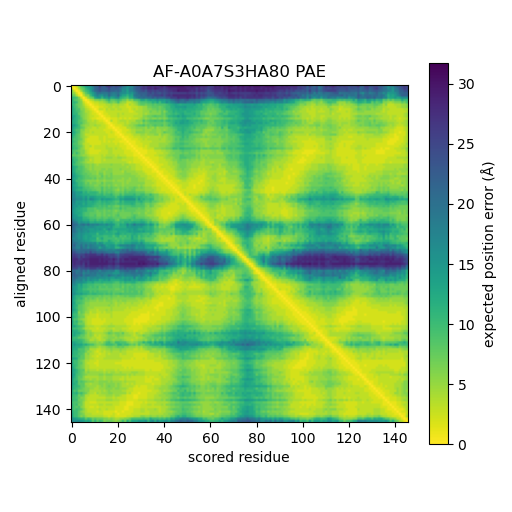 1.00 89.81 90 ASP A O 1
ATOM 684 N N . ASP A 1 91 ? -16.541 0.396 16.499 1.00 90.56 91 ASP A N 1
ATOM 685 C CA . ASP A 1 91 ? -17.700 1.173 16.024 1.00 90.56 91 ASP A CA 1
ATOM 686 C C . ASP A 1 91 ? -17.386 2.653 15.733 1.00 90.56 91 ASP A C 1
ATOM 688 O O . ASP A 1 91 ? -18.049 3.290 14.915 1.00 90.56 91 ASP A O 1
ATOM 692 N N . LEU A 1 92 ? -16.402 3.224 16.438 1.00 91.12 92 LEU A N 1
ATOM 693 C CA . LEU A 1 92 ? -16.007 4.635 16.325 1.00 91.12 92 LEU A CA 1
ATOM 694 C C . LEU A 1 92 ? -14.687 4.816 15.566 1.00 91.12 92 LEU A C 1
ATOM 696 O O . LEU A 1 92 ? -14.136 5.921 15.544 1.00 91.12 92 LEU A O 1
ATOM 700 N N . CYS A 1 93 ? -14.131 3.743 15.009 1.00 92.38 93 CYS A N 1
ATOM 701 C CA . CYS A 1 93 ? -12.921 3.814 14.205 1.00 92.38 93 CYS A CA 1
ATOM 702 C C . CYS A 1 93 ? -13.264 4.148 12.748 1.00 92.38 93 CYS A C 1
ATOM 704 O O . CYS A 1 93 ? -14.288 3.730 12.213 1.00 92.38 93 CYS A O 1
ATOM 706 N N . GLU A 1 94 ? -12.370 4.875 12.082 1.00 92.19 94 GLU A N 1
ATOM 707 C CA . GLU A 1 94 ? -12.476 5.119 10.643 1.00 92.19 94 GLU A CA 1
ATOM 708 C C . GLU A 1 94 ? -11.492 4.219 9.905 1.00 92.19 94 GLU A C 1
ATOM 710 O O . GLU A 1 94 ? -10.299 4.174 10.231 1.00 92.19 94 GLU A O 1
ATOM 715 N N . TYR A 1 95 ? -11.988 3.542 8.875 1.00 91.38 95 TYR A N 1
ATOM 716 C CA . TYR A 1 95 ? -11.222 2.613 8.057 1.00 91.38 95 TYR A CA 1
ATOM 717 C C . TYR A 1 95 ? -11.119 3.117 6.620 1.00 91.38 95 TYR A C 1
ATOM 719 O O . TYR A 1 95 ? -12.029 3.760 6.100 1.00 91.38 95 TYR A O 1
ATOM 727 N N . VAL A 1 96 ? -9.992 2.814 5.984 1.00 91.94 96 VAL A N 1
ATOM 728 C CA . VAL A 1 96 ? -9.732 3.073 4.570 1.00 91.94 96 VAL A CA 1
ATOM 729 C C . VAL A 1 96 ? -9.323 1.783 3.880 1.00 91.94 96 VAL A C 1
ATOM 731 O O . VAL A 1 96 ? -8.640 0.939 4.466 1.00 91.94 96 VAL A O 1
ATOM 734 N N . ASP A 1 97 ? -9.727 1.639 2.625 1.00 92.31 97 ASP A N 1
ATOM 735 C CA . ASP A 1 97 ? -9.328 0.495 1.817 1.00 92.31 97 ASP A CA 1
ATOM 736 C C . ASP A 1 97 ? -7.872 0.650 1.387 1.00 92.31 97 ASP A C 1
ATOM 738 O O . ASP A 1 97 ? -7.456 1.695 0.878 1.00 92.31 97 ASP A O 1
ATOM 742 N N . ASP A 1 98 ? -7.098 -0.404 1.604 1.00 92.12 98 ASP A N 1
ATOM 743 C CA . ASP A 1 98 ? -5.687 -0.505 1.268 1.00 92.12 98 ASP A CA 1
ATOM 744 C C . ASP A 1 98 ? -5.459 -1.776 0.454 1.00 92.12 98 ASP A C 1
ATOM 746 O O . ASP A 1 98 ? -5.966 -2.857 0.774 1.00 92.12 98 ASP A O 1
ATOM 750 N N . GLN A 1 99 ? -4.673 -1.656 -0.606 1.00 93.31 99 GLN A N 1
ATOM 751 C CA . GLN A 1 99 ? -4.284 -2.794 -1.417 1.00 93.31 99 GLN A CA 1
ATOM 752 C C . GLN A 1 99 ? -2.840 -2.647 -1.872 1.00 93.31 99 GLN A C 1
ATOM 754 O O . GLN A 1 99 ? -2.355 -1.562 -2.189 1.00 93.31 99 GLN A O 1
ATOM 759 N N . THR A 1 100 ? -2.145 -3.779 -1.922 1.00 93.44 100 THR A N 1
ATOM 760 C CA . THR A 1 100 ? -0.777 -3.852 -2.432 1.00 93.44 100 THR A CA 1
ATOM 761 C C . THR A 1 100 ? -0.771 -4.603 -3.753 1.00 93.44 100 THR A C 1
ATOM 763 O O . THR A 1 100 ? -1.200 -5.758 -3.833 1.00 93.44 100 THR A O 1
ATOM 766 N N . LEU A 1 101 ? -0.248 -3.953 -4.782 1.00 94.81 101 LEU A N 1
ATOM 767 C CA . LEU A 1 101 ? -0.024 -4.501 -6.112 1.00 94.81 101 LEU A CA 1
ATOM 768 C C . LEU A 1 101 ? 1.475 -4.755 -6.270 1.00 94.81 101 LEU A C 1
ATOM 770 O O . LEU A 1 101 ? 2.285 -3.984 -5.772 1.00 94.81 101 LEU A O 1
ATOM 774 N N . LYS A 1 102 ? 1.867 -5.812 -6.973 1.00 95.00 102 LYS A N 1
ATOM 775 C CA . LYS A 1 102 ? 3.263 -6.030 -7.355 1.00 95.00 102 LYS A CA 1
ATOM 776 C C . LYS A 1 102 ? 3.429 -5.638 -8.815 1.00 95.00 102 LYS A C 1
ATOM 778 O O . LYS A 1 102 ? 2.836 -6.279 -9.689 1.00 95.00 102 LYS A O 1
ATOM 783 N N . LEU A 1 103 ? 4.213 -4.594 -9.063 1.00 94.31 103 LEU A N 1
ATOM 784 C CA . LEU A 1 103 ? 4.518 -4.098 -10.399 1.00 94.31 103 LEU A CA 1
ATOM 785 C C . LEU A 1 103 ? 5.912 -4.563 -10.817 1.00 94.31 103 LEU A C 1
ATOM 787 O O . LEU A 1 103 ? 6.862 -4.499 -10.040 1.00 94.31 103 LEU A O 1
ATOM 791 N N . GLN A 1 104 ? 6.028 -5.036 -12.048 1.00 94.12 104 GLN A N 1
ATOM 792 C CA . GLN A 1 104 ? 7.274 -5.462 -12.664 1.00 94.12 104 GLN A CA 1
ATOM 793 C C . GLN A 1 104 ? 7.676 -4.507 -13.785 1.00 94.12 104 GLN A C 1
ATOM 795 O O . GLN A 1 104 ? 6.820 -3.919 -14.449 1.00 94.12 104 GLN A O 1
ATOM 800 N N . GLU A 1 105 ? 8.983 -4.390 -14.005 1.00 92.50 105 GLU A N 1
ATOM 801 C CA . GLU A 1 105 ? 9.563 -3.737 -15.178 1.00 92.50 105 GLU A CA 1
ATOM 802 C C . GLU A 1 105 ? 8.958 -4.240 -16.488 1.00 92.50 105 GLU A C 1
ATOM 804 O O . GLU A 1 105 ? 8.672 -5.426 -16.662 1.00 92.50 105 GLU A O 1
ATOM 809 N N . LEU A 1 106 ? 8.774 -3.310 -17.423 1.00 90.62 106 LEU A N 1
ATOM 810 C CA . LEU A 1 106 ? 8.421 -3.644 -18.792 1.00 90.62 106 LEU A CA 1
ATOM 811 C C . LEU A 1 106 ? 9.555 -4.464 -19.427 1.00 90.62 106 LEU A C 1
ATOM 813 O O . LEU A 1 106 ? 10.718 -4.091 -19.263 1.00 90.62 106 LEU A O 1
ATOM 817 N N . PRO A 1 107 ? 9.249 -5.539 -20.175 1.00 87.19 107 PRO A N 1
ATOM 818 C CA . PRO A 1 107 ? 10.268 -6.407 -20.762 1.00 87.19 107 PRO A CA 1
ATOM 819 C C . PRO A 1 107 ? 11.189 -5.658 -21.733 1.00 87.19 107 PRO A C 1
ATOM 821 O O . PRO A 1 107 ? 12.359 -6.008 -21.840 1.00 87.19 107 PRO A O 1
ATOM 824 N N . GLU A 1 108 ? 10.700 -4.599 -22.387 1.00 87.69 108 GLU A N 1
ATOM 825 C CA . GLU A 1 108 ? 11.509 -3.722 -23.242 1.00 87.69 108 GLU A CA 1
ATOM 826 C C . GLU A 1 108 ? 12.623 -2.955 -22.507 1.00 87.69 108 GLU A C 1
ATOM 828 O O . GLU A 1 108 ? 13.596 -2.550 -23.137 1.00 87.69 108 GLU A O 1
ATOM 833 N N . HIS A 1 109 ? 12.507 -2.764 -21.190 1.00 84.56 109 HIS A N 1
ATOM 834 C CA . HIS A 1 109 ? 13.503 -2.057 -20.376 1.00 84.56 109 HIS A CA 1
ATOM 835 C C . HIS A 1 109 ? 14.455 -3.007 -19.634 1.00 84.56 109 HIS A C 1
ATOM 837 O O . HIS A 1 109 ? 15.361 -2.552 -18.934 1.00 84.56 109 HIS A O 1
ATOM 843 N N . VAL A 1 110 ? 14.263 -4.324 -19.763 1.00 86.94 110 VAL A N 1
ATOM 844 C CA . VAL A 1 110 ? 15.101 -5.322 -19.093 1.00 86.94 110 VAL A CA 1
ATOM 845 C C . VAL A 1 110 ? 16.337 -5.597 -19.957 1.00 86.94 110 VAL A C 1
ATOM 847 O O . VAL A 1 110 ? 16.194 -6.033 -21.101 1.00 86.94 110 VAL A O 1
ATOM 850 N N . PRO A 1 111 ? 17.561 -5.377 -19.446 1.00 87.12 111 PRO A N 1
ATOM 851 C CA . PRO A 1 111 ? 18.770 -5.704 -20.180 1.00 87.12 111 PRO A CA 1
ATOM 852 C C . PRO A 1 111 ? 18.919 -7.217 -20.343 1.00 87.12 111 PRO A C 1
ATOM 854 O O . PRO A 1 111 ? 18.547 -8.014 -19.477 1.00 87.12 111 PRO A O 1
ATOM 857 N N . VAL A 1 112 ? 19.496 -7.612 -21.475 1.00 88.44 112 VAL A N 1
ATOM 858 C CA . VAL A 1 112 ? 19.690 -9.019 -21.829 1.00 88.44 112 VAL A CA 1
ATOM 859 C C . VAL A 1 112 ? 20.555 -9.708 -20.773 1.00 88.44 112 VAL A C 1
ATOM 861 O O . VAL A 1 112 ? 21.663 -9.265 -20.485 1.00 88.44 112 VAL A O 1
ATOM 864 N N . GLY A 1 113 ? 20.054 -10.814 -20.222 1.00 88.50 113 GLY A N 1
ATOM 865 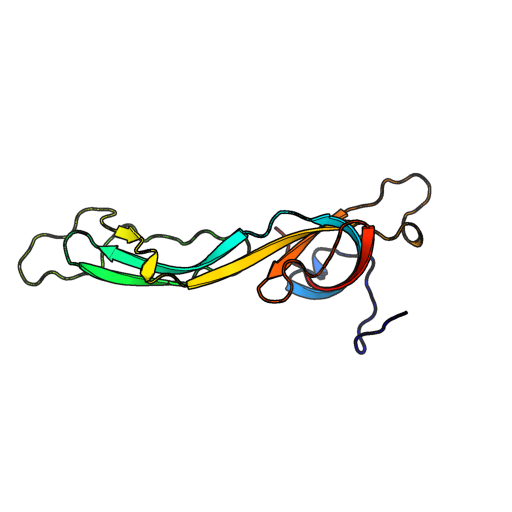C CA . GLY A 1 113 ? 20.776 -11.631 -19.243 1.00 88.50 113 GLY A CA 1
ATOM 866 C C . GLY A 1 113 ? 20.505 -11.287 -17.777 1.00 88.50 113 GLY A C 1
ATOM 867 O O . GLY A 1 113 ? 20.994 -12.005 -16.909 1.00 88.50 113 GLY A O 1
ATOM 868 N N . GLU A 1 114 ? 19.700 -10.264 -17.478 1.00 89.94 114 GLU A N 1
ATOM 869 C CA . GLU A 1 114 ? 19.273 -9.972 -16.106 1.00 89.94 114 GLU A CA 1
ATOM 870 C C . GLU A 1 114 ? 17.809 -10.331 -15.837 1.00 89.94 114 GLU A C 1
ATOM 872 O O . GLU A 1 114 ? 16.967 -10.371 -16.734 1.00 89.94 114 GLU A O 1
ATOM 877 N N . MET A 1 115 ? 17.491 -10.557 -14.559 1.00 89.25 115 MET A N 1
ATOM 878 C CA . MET A 1 115 ? 16.117 -10.775 -14.120 1.00 89.25 115 MET A CA 1
ATOM 879 C C . MET A 1 115 ? 15.386 -9.424 -13.960 1.00 89.25 115 MET A C 1
ATOM 881 O O . MET A 1 115 ? 15.945 -8.503 -13.355 1.00 89.25 115 MET A O 1
ATOM 885 N N . PRO A 1 116 ? 14.149 -9.275 -14.474 1.00 91.06 116 PRO A N 1
ATOM 886 C CA . PRO A 1 116 ? 13.338 -8.071 -14.273 1.00 91.06 116 PRO A CA 1
ATOM 887 C C . PRO A 1 116 ? 13.126 -7.765 -12.791 1.00 91.06 116 PRO A C 1
ATOM 889 O O . PRO A 1 116 ? 12.757 -8.658 -12.019 1.00 91.06 116 PRO A O 1
ATOM 892 N N . ARG A 1 117 ? 13.292 -6.497 -12.396 1.00 91.69 117 ARG A N 1
ATOM 893 C CA . ARG A 1 117 ? 12.988 -6.087 -11.019 1.00 91.69 117 ARG A CA 1
ATOM 894 C C . ARG A 1 117 ? 11.491 -5.854 -10.853 1.00 91.69 117 ARG A C 1
ATOM 896 O O . ARG A 1 117 ? 10.760 -5.568 -11.803 1.00 91.69 117 ARG A O 1
ATOM 903 N N . SER A 1 118 ? 11.036 -6.001 -9.616 1.00 91.62 118 SER A N 1
ATOM 904 C CA . SER A 1 118 ? 9.657 -5.723 -9.226 1.00 91.62 118 SER A CA 1
ATOM 905 C C . SER A 1 118 ? 9.637 -4.891 -7.956 1.00 91.62 118 SER A C 1
ATOM 907 O O . SER A 1 118 ? 10.547 -5.006 -7.134 1.00 91.62 118 SER A O 1
ATOM 909 N N . PHE A 1 119 ? 8.597 -4.086 -7.795 1.00 90.75 119 PHE A N 1
ATOM 910 C CA . PHE A 1 119 ? 8.355 -3.292 -6.601 1.00 90.75 119 PHE A CA 1
ATOM 911 C C . PHE A 1 119 ? 6.887 -3.402 -6.182 1.00 90.75 119 PHE A C 1
ATOM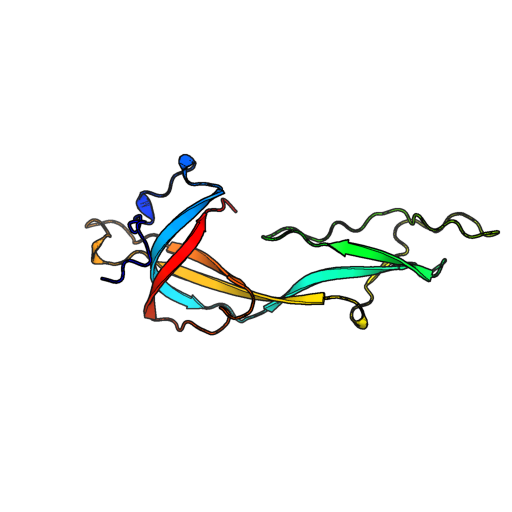 913 O O . PHE A 1 119 ? 6.014 -3.766 -6.978 1.00 90.75 119 PHE A O 1
ATOM 920 N N . ASP A 1 120 ? 6.626 -3.110 -4.913 1.00 92.69 120 ASP A N 1
ATOM 921 C CA . ASP A 1 120 ? 5.279 -3.119 -4.362 1.00 92.69 120 ASP A CA 1
ATOM 922 C C . ASP A 1 120 ? 4.679 -1.708 -4.485 1.00 92.69 120 ASP A C 1
ATOM 924 O O . ASP A 1 120 ? 5.245 -0.722 -4.019 1.00 92.69 120 ASP A O 1
ATOM 928 N N . LEU A 1 121 ? 3.533 -1.613 -5.153 1.00 92.25 121 LEU A N 1
ATOM 929 C CA . LEU A 1 121 ? 2.741 -0.403 -5.321 1.00 92.25 121 LEU A CA 1
ATOM 930 C C . LEU A 1 121 ? 1.570 -0.440 -4.338 1.00 92.25 121 LEU A C 1
ATOM 932 O O . LEU A 1 121 ? 0.729 -1.340 -4.390 1.00 92.25 121 LEU A O 1
ATOM 936 N N . HIS A 1 122 ? 1.505 0.555 -3.463 1.00 91.69 122 HIS A N 1
ATOM 937 C CA . HIS A 1 122 ? 0.396 0.733 -2.533 1.00 91.69 122 HIS A CA 1
ATOM 938 C C . HIS A 1 122 ? -0.666 1.637 -3.135 1.00 91.69 122 HIS A C 1
ATOM 940 O O . HIS A 1 122 ? -0.365 2.729 -3.616 1.00 91.69 122 HIS A O 1
ATOM 946 N N . VAL A 1 123 ? -1.909 1.171 -3.102 1.00 92.25 123 VAL A N 1
ATOM 947 C CA . VAL A 1 123 ? -3.071 1.930 -3.555 1.00 92.25 123 VAL A CA 1
ATOM 948 C C . VAL A 1 123 ? -4.090 2.020 -2.426 1.00 92.25 123 VAL A C 1
ATOM 950 O O . VAL A 1 123 ? -4.294 1.062 -1.679 1.00 92.25 123 VAL A O 1
ATOM 953 N N . HIS A 1 124 ? -4.724 3.184 -2.310 1.00 90.94 124 HIS A N 1
ATOM 954 C CA . HIS A 1 124 ? -5.685 3.487 -1.255 1.00 90.94 124 HIS A CA 1
ATOM 955 C C . HIS A 1 124 ? -7.032 3.926 -1.844 1.00 90.94 124 HIS A C 1
ATOM 957 O O . HIS A 1 124 ? -7.092 4.470 -2.955 1.00 90.94 124 HIS A O 1
ATOM 963 N N . ASN A 1 125 ? -8.105 3.759 -1.069 1.00 90.56 125 ASN A N 1
ATOM 964 C CA . ASN A 1 125 ? -9.458 4.229 -1.382 1.00 90.56 125 ASN A CA 1
ATOM 965 C C . ASN A 1 125 ? -9.953 3.737 -2.760 1.00 90.56 125 ASN A C 1
ATOM 967 O O . ASN A 1 125 ? -9.935 2.551 -3.063 1.00 90.56 125 ASN A O 1
ATOM 971 N N . GLN A 1 126 ? -10.378 4.660 -3.630 1.00 90.88 126 GLN A N 1
ATOM 972 C CA . GLN A 1 126 ? -11.016 4.378 -4.922 1.00 90.88 126 GLN A CA 1
ATOM 973 C C . GLN A 1 126 ? -10.104 3.694 -5.952 1.00 90.88 126 GLN A C 1
ATOM 975 O O . GLN A 1 126 ? -10.586 3.277 -7.007 1.00 90.88 126 GLN A O 1
ATOM 980 N N . MET A 1 127 ? -8.799 3.614 -5.677 1.00 90.38 127 MET A N 1
ATOM 981 C CA . MET A 1 127 ? -7.828 2.943 -6.544 1.00 90.38 127 MET A CA 1
ATOM 982 C C . MET A 1 127 ? -7.732 1.436 -6.271 1.00 90.38 127 MET A C 1
ATOM 984 O O . MET A 1 127 ? -7.131 0.713 -7.067 1.00 90.38 127 MET A O 1
ATOM 988 N N . VAL A 1 128 ? -8.337 0.962 -5.179 1.00 93.00 128 VAL A N 1
ATOM 989 C CA . VAL A 1 128 ? -8.422 -0.459 -4.831 1.00 93.00 128 VAL A CA 1
ATOM 990 C C . VAL A 1 128 ? -9.312 -1.203 -5.837 1.00 93.00 128 VAL A C 1
ATOM 992 O O . VAL A 1 128 ? -10.301 -0.665 -6.335 1.00 93.00 128 VAL A O 1
ATOM 995 N N . ASP A 1 129 ? -8.913 -2.428 -6.182 1.00 91.69 129 ASP A N 1
ATOM 996 C CA . ASP A 1 129 ? -9.568 -3.343 -7.129 1.00 91.69 129 ASP A CA 1
ATOM 997 C C . ASP A 1 129 ? -9.758 -2.791 -8.554 1.00 91.69 129 ASP A C 1
ATOM 999 O O . ASP A 1 129 ? -10.520 -3.326 -9.361 1.00 91.69 129 ASP A O 1
ATOM 1003 N N . LYS A 1 130 ? -9.015 -1.740 -8.918 1.00 91.69 130 LYS A N 1
ATOM 1004 C CA . LYS A 1 130 ? -9.030 -1.172 -10.276 1.00 91.69 130 LYS A CA 1
ATOM 1005 C C . LYS A 1 130 ? -8.155 -1.923 -11.276 1.00 91.69 130 LYS A C 1
ATOM 1007 O O . LYS A 1 130 ? -8.359 -1.776 -12.478 1.00 91.69 130 LYS A O 1
ATOM 1012 N N . CYS A 1 131 ? -7.166 -2.678 -10.804 1.00 91.81 131 CYS A N 1
ATOM 1013 C CA . CYS A 1 131 ? -6.161 -3.320 -11.649 1.00 91.81 131 CYS A CA 1
ATOM 1014 C C . CYS A 1 131 ? -6.224 -4.840 -11.526 1.00 91.81 131 CYS A C 1
ATOM 1016 O O . CYS A 1 131 ? -6.386 -5.374 -10.431 1.00 91.81 131 CYS A O 1
ATOM 1018 N N . VAL A 1 132 ? -6.022 -5.534 -12.647 1.00 93.19 132 VAL A N 1
ATOM 1019 C CA . VAL A 1 132 ? -5.931 -6.998 -12.694 1.00 93.19 132 VAL A CA 1
ATOM 1020 C C . VAL A 1 132 ? -4.496 -7.439 -13.012 1.00 93.19 132 VAL A C 1
ATOM 1022 O O . VAL A 1 132 ? -3.744 -6.692 -13.646 1.00 93.19 132 VAL A O 1
ATOM 1025 N N . PRO A 1 133 ? -4.076 -8.644 -12.583 1.00 94.94 133 PRO A N 1
ATOM 1026 C CA . PRO A 1 133 ? -2.796 -9.208 -12.998 1.00 94.94 133 PRO A CA 1
ATOM 1027 C C . PRO A 1 133 ? -2.688 -9.304 -14.529 1.00 94.94 133 PRO A C 1
ATOM 1029 O O . PRO A 1 133 ? -3.649 -9.652 -15.210 1.00 94.94 133 PRO A O 1
ATOM 1032 N N . GLY A 1 134 ? -1.510 -9.002 -15.069 1.00 92.94 134 GLY A N 1
ATOM 1033 C CA . GLY A 1 134 ? -1.210 -8.965 -16.502 1.00 92.94 134 GLY A CA 1
ATOM 1034 C C . GLY A 1 134 ? -1.439 -7.604 -17.168 1.00 92.94 134 GLY A C 1
ATOM 1035 O O . GLY A 1 134 ? -1.040 -7.414 -18.318 1.00 92.94 134 GLY A O 1
ATOM 1036 N N . THR A 1 135 ? -2.039 -6.633 -16.475 1.00 92.94 135 THR A N 1
ATOM 1037 C CA . THR A 1 135 ? -2.268 -5.295 -17.033 1.00 92.94 135 THR A CA 1
ATOM 1038 C C . THR A 1 135 ? -0.988 -4.459 -17.046 1.00 92.94 135 THR A C 1
ATOM 1040 O O . THR A 1 135 ? -0.281 -4.357 -16.044 1.00 92.94 135 THR A O 1
ATOM 1043 N N . ARG A 1 136 ? -0.721 -3.812 -18.187 1.00 92.75 136 ARG A N 1
ATOM 1044 C CA . ARG A 1 136 ? 0.268 -2.732 -18.319 1.00 92.75 136 ARG A CA 1
ATOM 1045 C C . ARG A 1 136 ? -0.344 -1.436 -17.802 1.00 92.75 136 ARG A C 1
ATOM 1047 O O . ARG A 1 136 ? -1.399 -1.037 -18.294 1.00 92.75 136 ARG A O 1
ATOM 1054 N N . LEU A 1 137 ? 0.310 -0.775 -16.853 1.00 91.25 137 LEU A N 1
ATOM 1055 C CA . LEU A 1 137 ? -0.158 0.502 -16.319 1.00 91.25 137 LEU A CA 1
ATOM 1056 C C . LEU A 1 137 ? 0.979 1.508 -16.146 1.00 91.25 137 LEU A C 1
ATOM 1058 O O . LEU A 1 137 ? 2.148 1.147 -16.008 1.00 91.25 137 LEU A O 1
ATOM 1062 N N . THR A 1 138 ? 0.591 2.779 -16.135 1.00 91.19 138 THR A N 1
ATOM 1063 C CA . THR A 1 138 ? 1.427 3.899 -15.702 1.00 91.19 138 THR A CA 1
ATOM 1064 C C . THR A 1 138 ? 0.869 4.378 -14.369 1.00 91.19 138 THR A C 1
ATOM 1066 O O . THR A 1 138 ? -0.301 4.757 -14.308 1.00 91.19 138 THR A O 1
ATOM 1069 N N . ALA A 1 139 ? 1.677 4.349 -13.314 1.00 91.19 139 ALA A N 1
ATOM 1070 C CA . ALA A 1 139 ? 1.301 4.845 -11.996 1.00 91.19 139 ALA A CA 1
ATOM 1071 C C . ALA A 1 139 ? 2.055 6.138 -11.680 1.00 91.19 139 ALA A C 1
ATOM 1073 O O . ALA A 1 139 ? 3.210 6.311 -12.068 1.00 91.19 139 ALA A O 1
ATOM 1074 N N . ILE A 1 140 ? 1.389 7.032 -10.956 1.00 91.94 140 ILE A N 1
ATOM 1075 C CA . ILE A 1 140 ? 1.979 8.243 -10.389 1.00 91.94 140 ILE A CA 1
ATOM 1076 C C . ILE A 1 140 ? 1.846 8.113 -8.880 1.00 91.94 140 ILE A C 1
ATOM 1078 O O . ILE A 1 140 ? 0.755 7.827 -8.384 1.00 91.94 140 ILE A O 1
ATOM 1082 N N . GLY A 1 141 ? 2.940 8.303 -8.156 1.00 90.56 141 GLY A N 1
ATOM 1083 C CA . GLY A 1 141 ? 2.929 8.162 -6.708 1.00 90.56 141 GLY A CA 1
ATOM 1084 C C . GLY A 1 141 ? 4.181 8.718 -6.056 1.00 90.56 141 GLY A C 1
ATOM 1085 O O . GLY A 1 141 ? 5.122 9.128 -6.732 1.00 90.56 141 GLY A O 1
ATOM 1086 N N . CYS A 1 142 ? 4.166 8.754 -4.728 1.00 90.75 142 CYS A N 1
ATOM 1087 C CA . CYS A 1 142 ? 5.340 9.088 -3.937 1.00 90.75 142 CYS A CA 1
ATOM 1088 C C . CYS A 1 142 ? 6.231 7.849 -3.814 1.00 90.75 142 CYS A C 1
ATOM 1090 O O . CYS A 1 142 ? 5.739 6.777 -3.449 1.00 90.75 142 CYS A O 1
ATOM 1092 N N . PHE A 1 143 ? 7.521 7.978 -4.123 1.00 90.81 143 PHE A N 1
ATOM 1093 C CA . PHE A 1 143 ? 8.468 6.891 -3.897 1.00 90.81 143 PHE A CA 1
ATOM 1094 C C . PHE A 1 143 ? 8.889 6.874 -2.428 1.00 90.81 143 PHE A C 1
ATOM 1096 O O . PHE A 1 143 ? 9.505 7.815 -1.935 1.00 90.81 143 PHE A O 1
ATOM 1103 N N . CYS A 1 144 ? 8.566 5.795 -1.722 1.00 86.12 144 CYS A N 1
ATOM 1104 C CA . CYS A 1 144 ? 8.931 5.618 -0.322 1.00 86.12 144 CYS A CA 1
ATOM 1105 C C . CYS A 1 144 ? 9.836 4.397 -0.176 1.00 86.12 144 CYS A C 1
ATOM 1107 O O . CYS A 1 144 ? 9.517 3.317 -0.675 1.00 86.12 144 CYS A O 1
ATOM 1109 N N . ALA A 1 145 ? 10.943 4.560 0.546 1.00 80.94 145 ALA A N 1
ATOM 1110 C CA . ALA A 1 145 ? 11.704 3.426 1.047 1.00 80.94 145 ALA A CA 1
ATOM 1111 C C . ALA A 1 145 ? 10.914 2.813 2.213 1.00 80.94 145 ALA A C 1
ATOM 1113 O O . ALA A 1 145 ? 10.587 3.518 3.168 1.00 80.94 145 ALA A O 1
ATOM 1114 N N . THR A 1 146 ? 10.540 1.540 2.083 1.00 63.09 146 THR A N 1
ATOM 1115 C CA . THR A 1 146 ? 9.863 0.766 3.137 1.00 63.09 146 THR A CA 1
ATOM 1116 C C . THR A 1 146 ? 10.882 -0.048 3.915 1.00 63.09 146 THR A C 1
ATOM 1118 O O . THR A 1 146 ? 11.798 -0.590 3.255 1.00 63.09 146 THR A O 1
#

Foldseek 3Di:
DDPPPPADADFPVPDDPVQAQHKHKHWFFFADKDDKDKDWQKWWKAFPPQRDIDIFGADPDPGDTDDAQADPDDDPPDDGRHTPRIDTDPVPIDIKIKIKIKTWTDPVPDDPPDDIDIDIDMDIHPCPPPDDGGDIDMDIDHDHDD

Solvent-accessible surface area (backbone atoms only — not comparable to full-atom values): 9102 Å² total; per-residue (Å²): 136,87,70,78,63,98,61,69,73,45,57,79,87,73,64,52,82,85,46,49,79,32,82,45,36,37,58,25,29,26,72,41,66,53,75,76,42,78,41,66,44,31,46,28,31,32,27,79,83,72,64,44,72,47,78,42,75,29,61,83,80,94,55,75,72,83,78,71,54,67,73,88,62,78,55,94,88,55,80,81,72,60,80,57,49,64,43,78,41,70,93,70,37,42,70,41,46,35,24,48,33,33,34,26,54,42,75,91,76,46,59,92,95,60,80,71,58,70,50,80,44,80,34,53,52,90,56,46,89,73,73,58,64,74,41,74,48,78,50,74,46,69,38,72,87,128